Protein AF-A0A7V7AH99-F1 (afdb_monomer)

Nearest PDB structures (foldseek):
  2epi-assembly1_C  TM=6.904E-01  e=6.169E-02  Methanocaldococcus jannaschii DSM 2661
  8axk-assembly1_X  TM=4.344E-01  e=6.803E-01  Shigella flexneri
  6wmk-assembly2_D  TM=4.192E-01  e=2.183E+00  synthetic construct
  7mwq-assembly2_C  TM=4.143E-01  e=3.779E+00  synthetic construct
  7mwq-assembly2_B-2  TM=4.100E-01  e=3.779E+00  synthetic construct

Secondary structure (DSSP, 8-state):
-EEEEE----TT-TTHHHHHHHHHHHHTTSS-EEEE-SS-EEEEE-TTT-

Mean predicted aligned error: 2.88 Å

Solvent-accessible surface area (backbone atoms only — not comparable to 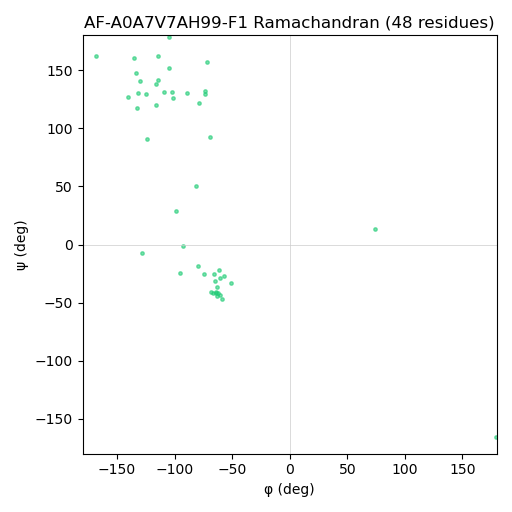full-atom values): 3154 Å² total; per-residue (Å²): 119,47,73,51,80,46,73,87,77,62,79,95,48,94,57,39,67,59,58,53,49,51,54,58,58,52,46,74,81,47,94,44,52,72,46,84,52,99,83,37,33,38,39,37,25,47,80,91,71,101

Sequence (50 aa):
MISCQVSLYPLGADDYADIINEVIERLKYHQVEYKIGKMSTILCGQEEDV

Foldseek 3Di:
DDKDKDADDPPPDPVVVVVVVVVVVVCVVFPWDWDDDPGTIMTHDDPVRD

Radius of gyration: 11.51 Å; Cα contacts (8 Å, |Δi|>4): 63; chains: 1; bounding box: 25×18×30 Å

pLDDT: mean 93.54, std 3.51, range [76.56, 96.81]

Structure (mmCIF, N/CA/C/O backbone):
data_AF-A0A7V7AH99-F1
#
_entry.id   AF-A0A7V7AH99-F1
#
loop_
_atom_site.group_PDB
_atom_site.id
_atom_site.type_symbol
_atom_site.label_atom_id
_atom_site.label_alt_id
_atom_site.label_comp_id
_atom_site.label_asym_id
_atom_site.label_entity_id
_atom_site.label_seq_id
_atom_site.pdbx_PDB_ins_code
_atom_site.Cartn_x
_atom_site.Cartn_y
_atom_site.Cartn_z
_atom_site.occupancy
_atom_site.B_iso_or_equiv
_atom_site.auth_seq_id
_atom_site.auth_comp_id
_atom_site.auth_asym_id
_atom_site.auth_atom_id
_atom_site.pdbx_PDB_model_num
ATOM 1 N N . MET A 1 1 ? -8.908 -3.644 18.890 1.00 76.56 1 MET A N 1
ATOM 2 C CA . MET A 1 1 ? -8.295 -2.639 18.005 1.00 76.56 1 MET A CA 1
ATOM 3 C C . MET A 1 1 ? -6.794 -2.778 18.100 1.00 76.56 1 MET A C 1
ATOM 5 O O . MET A 1 1 ? -6.251 -2.653 19.196 1.00 76.56 1 MET A O 1
ATOM 9 N N . ILE A 1 2 ? -6.168 -3.114 16.981 1.00 94.31 2 ILE A N 1
ATOM 10 C CA . ILE A 1 2 ? -4.721 -3.267 16.862 1.00 94.31 2 ILE A CA 1
ATOM 11 C C . ILE A 1 2 ? -4.178 -2.194 15.925 1.00 94.31 2 ILE A C 1
ATOM 13 O O . ILE A 1 2 ? -4.930 -1.595 15.154 1.00 94.31 2 ILE A O 1
ATOM 17 N N . SER A 1 3 ? -2.872 -1.962 15.991 1.00 94.31 3 SER A N 1
ATOM 18 C CA . SER A 1 3 ? -2.167 -1.157 15.006 1.00 94.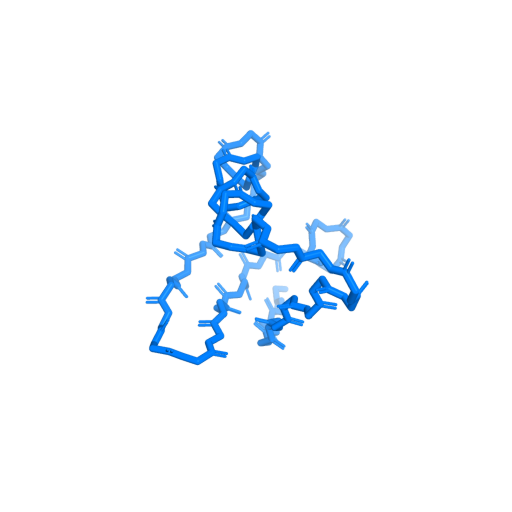31 3 SER A CA 1
ATOM 19 C C . SER A 1 3 ? -0.935 -1.895 14.505 1.00 94.31 3 SER A C 1
ATOM 21 O O . SER A 1 3 ? -0.235 -2.559 15.272 1.00 94.31 3 SER A O 1
ATOM 23 N N . CYS A 1 4 ? -0.670 -1.779 13.208 1.00 94.25 4 CYS A N 1
ATOM 24 C CA . CYS A 1 4 ? 0.520 -2.342 12.587 1.00 94.25 4 CYS A CA 1
ATOM 25 C C . CYS A 1 4 ? 1.170 -1.339 11.634 1.00 94.25 4 CYS A C 1
ATOM 27 O O . CYS A 1 4 ? 0.553 -0.374 11.176 1.00 94.25 4 CYS A O 1
ATOM 29 N N . GLN A 1 5 ? 2.441 -1.583 11.328 1.00 96.50 5 GLN A N 1
ATOM 30 C CA . GLN A 1 5 ? 3.211 -0.810 10.366 1.00 96.50 5 GLN A CA 1
ATOM 31 C C . GLN A 1 5 ? 3.587 -1.725 9.203 1.00 96.50 5 GLN A C 1
ATOM 33 O O . GLN A 1 5 ? 4.251 -2.741 9.402 1.00 96.50 5 GLN A O 1
ATOM 38 N N . VAL A 1 6 ? 3.148 -1.364 7.999 1.00 95.62 6 VAL A N 1
ATOM 39 C CA . VAL A 1 6 ? 3.320 -2.161 6.781 1.00 95.62 6 VAL A CA 1
ATOM 40 C C . VAL A 1 6 ? 4.190 -1.404 5.784 1.00 95.62 6 VAL A C 1
ATOM 42 O O . VAL A 1 6 ? 4.027 -0.198 5.579 1.00 95.62 6 VAL A O 1
ATOM 45 N N . SER A 1 7 ? 5.095 -2.132 5.137 1.00 96.75 7 SER A N 1
ATOM 46 C CA . SER A 1 7 ? 5.896 -1.657 4.010 1.00 96.75 7 SER A CA 1
ATOM 47 C C . SER A 1 7 ? 5.826 -2.694 2.890 1.00 96.75 7 SER A C 1
ATOM 49 O O . SER A 1 7 ? 6.029 -3.883 3.128 1.00 96.75 7 SER A O 1
ATOM 51 N N . LEU A 1 8 ? 5.525 -2.240 1.674 1.00 95.75 8 LEU A N 1
ATOM 52 C CA . LEU A 1 8 ? 5.449 -3.076 0.478 1.00 95.75 8 LEU A CA 1
ATOM 53 C C . LEU A 1 8 ? 6.721 -2.891 -0.354 1.00 95.75 8 LEU A C 1
ATOM 55 O O . LEU A 1 8 ? 7.112 -1.760 -0.636 1.00 95.75 8 LEU A O 1
ATOM 59 N N . TYR A 1 9 ? 7.331 -4.000 -0.773 1.00 95.69 9 TYR A N 1
ATOM 60 C CA . TYR A 1 9 ? 8.543 -4.010 -1.595 1.00 95.69 9 TYR A CA 1
ATOM 61 C C . TYR A 1 9 ? 8.301 -4.819 -2.878 1.00 95.69 9 TYR A C 1
ATOM 63 O O . TYR A 1 9 ? 8.500 -6.035 -2.875 1.00 95.69 9 TYR A O 1
ATOM 71 N N . PRO A 1 10 ? 7.857 -4.176 -3.973 1.00 93.75 10 PRO A N 1
ATOM 72 C CA . PRO A 1 10 ? 7.681 -4.831 -5.268 1.00 93.75 10 PRO A CA 1
ATOM 73 C C . PRO A 1 10 ? 9.047 -5.202 -5.871 1.00 93.75 10 PRO A C 1
ATOM 75 O O . PRO A 1 10 ? 9.714 -4.387 -6.504 1.00 93.75 10 PRO A O 1
ATOM 78 N N . LEU A 1 11 ? 9.518 -6.425 -5.617 1.00 95.81 11 LEU A N 1
ATOM 79 C CA . LEU A 1 11 ? 10.830 -6.877 -6.086 1.00 95.81 11 LEU A CA 1
ATOM 80 C C . LEU A 1 11 ? 10.819 -7.142 -7.595 1.00 95.81 11 LEU A C 1
ATOM 82 O O . LEU A 1 11 ? 9.976 -7.884 -8.090 1.00 95.81 11 LEU A O 1
ATOM 86 N N . GLY A 1 12 ? 11.799 -6.577 -8.305 1.00 95.06 12 GLY A N 1
ATOM 87 C CA . GLY A 1 12 ? 11.949 -6.762 -9.752 1.00 95.06 12 GLY A CA 1
ATOM 88 C C . GLY A 1 12 ? 10.934 -5.990 -10.601 1.00 95.06 12 GLY A C 1
ATOM 89 O O . GLY A 1 12 ? 10.823 -6.274 -11.788 1.00 95.06 12 GLY A O 1
ATOM 90 N N . ALA A 1 13 ? 10.208 -5.043 -10.002 1.00 93.62 13 ALA A N 1
ATOM 91 C CA . ALA A 1 13 ? 9.290 -4.152 -10.699 1.00 93.62 13 ALA A CA 1
ATOM 92 C C . ALA A 1 13 ? 9.932 -2.771 -10.899 1.00 93.62 13 ALA A C 1
ATOM 94 O O . ALA A 1 13 ? 10.374 -2.141 -9.934 1.00 93.62 13 ALA A O 1
ATOM 95 N N . ASP A 1 14 ? 9.960 -2.294 -12.143 1.00 94.50 14 ASP A N 1
ATOM 96 C CA . ASP A 1 14 ? 10.453 -0.950 -12.478 1.00 94.50 14 ASP A CA 1
ATOM 97 C C . ASP A 1 14 ? 9.441 0.143 -12.079 1.00 94.50 14 ASP A C 1
ATOM 99 O O . ASP A 1 14 ? 9.816 1.278 -11.786 1.00 94.50 14 ASP A O 1
ATOM 103 N N . ASP A 1 15 ? 8.159 -0.214 -11.998 1.00 95.19 15 ASP A N 1
ATOM 104 C CA . ASP A 1 15 ? 7.002 0.625 -11.674 1.00 95.19 15 ASP A CA 1
ATOM 105 C C . ASP A 1 15 ? 6.567 0.502 -10.202 1.00 95.19 15 ASP A C 1
ATOM 107 O O . ASP A 1 15 ? 5.403 0.697 -9.849 1.00 95.19 15 ASP A O 1
ATOM 111 N N . TYR A 1 16 ? 7.511 0.208 -9.300 1.00 94.25 16 TYR A N 1
ATOM 112 C CA . TYR A 1 16 ? 7.235 -0.022 -7.876 1.00 94.25 16 TYR A CA 1
ATOM 113 C C . TYR A 1 16 ? 6.402 1.093 -7.218 1.00 94.25 16 TYR A C 1
ATOM 115 O O . TYR A 1 16 ? 5.613 0.822 -6.314 1.00 94.25 16 TYR A O 1
ATOM 123 N N . ALA A 1 17 ? 6.569 2.346 -7.653 1.00 93.31 17 ALA A N 1
ATOM 124 C CA . ALA A 1 17 ? 5.823 3.482 -7.126 1.00 93.31 17 ALA A CA 1
ATOM 125 C C . ALA A 1 17 ? 4.328 3.396 -7.468 1.00 93.31 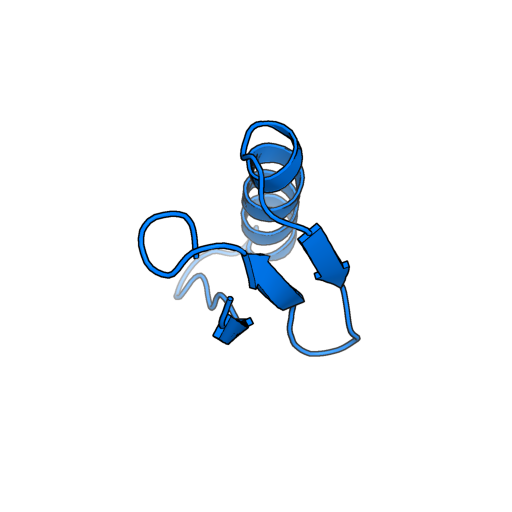17 ALA A C 1
ATOM 127 O O . ALA A 1 17 ? 3.492 3.644 -6.600 1.00 93.31 17 ALA A O 1
ATOM 128 N N . ASP A 1 18 ? 3.996 3.001 -8.696 1.00 96.44 18 ASP A N 1
ATOM 129 C CA . ASP A 1 18 ? 2.612 2.861 -9.149 1.00 96.44 18 ASP A CA 1
ATOM 130 C C . ASP A 1 18 ? 1.930 1.695 -8.431 1.00 96.44 18 ASP A C 1
ATOM 132 O O . ASP A 1 18 ? 0.818 1.851 -7.928 1.00 96.44 18 ASP A O 1
ATOM 136 N N . ILE A 1 19 ? 2.645 0.580 -8.248 1.00 95.88 19 ILE A N 1
ATOM 137 C CA . ILE A 1 19 ? 2.176 -0.573 -7.464 1.00 95.88 19 ILE A CA 1
ATOM 138 C C . ILE A 1 19 ? 1.870 -0.168 -6.013 1.00 95.88 19 ILE A C 1
ATOM 140 O O . ILE A 1 19 ? 0.820 -0.516 -5.469 1.00 95.88 19 ILE A O 1
ATOM 144 N N . ILE A 1 20 ? 2.770 0.582 -5.365 1.00 95.31 20 ILE A N 1
ATOM 145 C CA . ILE A 1 20 ? 2.562 1.056 -3.987 1.00 95.31 20 ILE A CA 1
ATOM 146 C C . ILE A 1 20 ? 1.350 1.995 -3.914 1.00 95.31 20 ILE A C 1
ATOM 148 O O . ILE A 1 20 ? 0.522 1.852 -3.011 1.00 95.31 20 ILE A O 1
ATOM 152 N N . ASN A 1 21 ? 1.218 2.926 -4.862 1.00 94.81 21 ASN A N 1
ATOM 153 C CA . ASN A 1 21 ? 0.093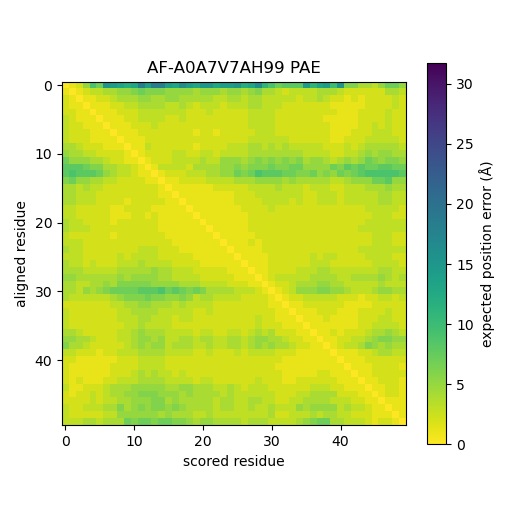 3.858 -4.910 1.00 94.81 21 ASN A CA 1
ATOM 154 C C . ASN A 1 21 ? -1.239 3.133 -5.130 1.00 94.81 21 ASN A C 1
ATOM 156 O O . ASN A 1 21 ? -2.218 3.456 -4.463 1.00 94.81 21 ASN A O 1
ATOM 160 N N . GLU A 1 22 ? -1.280 2.124 -5.999 1.00 96.06 22 GLU A N 1
ATOM 161 C CA . GLU A 1 22 ? -2.483 1.325 -6.227 1.00 96.06 22 GLU A CA 1
ATOM 162 C C . GLU A 1 22 ? -2.935 0.607 -4.948 1.00 96.06 22 GLU A C 1
ATOM 164 O O . GLU A 1 22 ? -4.119 0.616 -4.609 1.00 96.06 22 GLU A O 1
ATOM 169 N N . VAL A 1 23 ? -2.002 0.023 -4.191 1.00 94.75 23 VAL A N 1
ATOM 170 C CA . VAL A 1 23 ? -2.320 -0.634 -2.914 1.00 94.75 23 VAL A CA 1
ATOM 171 C C . VAL A 1 23 ? -2.845 0.371 -1.888 1.00 94.75 23 VAL A C 1
ATOM 173 O O . VAL A 1 23 ? -3.832 0.091 -1.209 1.00 94.75 23 VAL A O 1
ATOM 176 N N . ILE A 1 24 ? -2.243 1.559 -1.804 1.00 94.06 24 ILE A N 1
ATOM 177 C CA . ILE A 1 24 ? -2.725 2.639 -0.931 1.00 94.06 24 ILE A CA 1
ATOM 178 C C . IL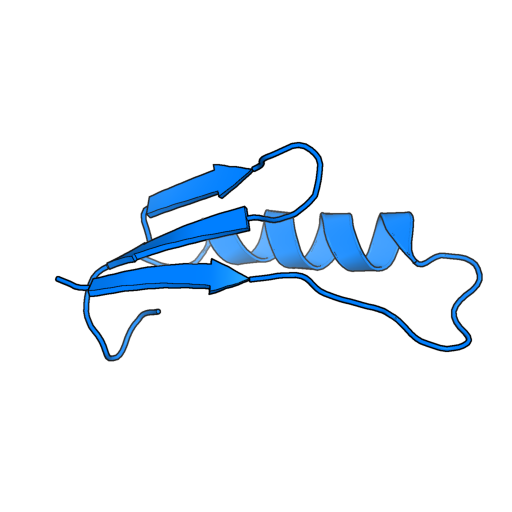E A 1 24 ? -4.136 3.087 -1.331 1.00 94.06 24 ILE A C 1
ATOM 180 O O . ILE A 1 24 ? -4.979 3.300 -0.462 1.00 94.06 24 ILE A O 1
ATOM 184 N N . GLU A 1 25 ? -4.422 3.214 -2.626 1.00 95.00 25 GLU A N 1
ATOM 185 C CA . GLU A 1 25 ? -5.762 3.552 -3.113 1.00 95.00 25 GLU A CA 1
ATOM 186 C C . GLU A 1 25 ? -6.785 2.475 -2.749 1.00 95.00 25 GLU A C 1
ATOM 188 O O . GLU A 1 25 ? -7.915 2.798 -2.379 1.00 95.00 25 GLU A O 1
ATOM 193 N N . ARG A 1 26 ? -6.386 1.199 -2.773 1.00 93.69 26 ARG A N 1
ATOM 194 C CA . ARG A 1 26 ? -7.258 0.092 -2.368 1.00 93.69 26 ARG A CA 1
ATOM 195 C C . ARG A 1 26 ? -7.627 0.140 -0.883 1.00 93.69 26 ARG A C 1
ATOM 197 O O . ARG A 1 26 ? -8.757 -0.215 -0.558 1.00 93.69 26 ARG A O 1
ATOM 204 N N . LEU A 1 27 ? -6.756 0.653 -0.002 1.00 92.00 27 LEU A N 1
ATOM 205 C CA . LEU A 1 27 ? -7.061 0.816 1.432 1.00 92.00 27 LEU A CA 1
ATOM 206 C C . LEU A 1 27 ? -8.314 1.671 1.683 1.00 92.00 27 LEU A C 1
ATOM 208 O O . LEU A 1 27 ? -9.004 1.448 2.672 1.00 92.00 27 LEU A O 1
ATOM 212 N N . LYS A 1 28 ? -8.667 2.588 0.770 1.00 89.62 28 LYS A N 1
ATOM 213 C CA . LYS A 1 28 ? -9.886 3.416 0.870 1.00 89.62 28 LYS A CA 1
ATOM 214 C C . LYS A 1 28 ? -11.185 2.609 0.872 1.00 89.62 28 LYS A C 1
ATOM 216 O O . LYS A 1 28 ? -12.210 3.127 1.305 1.00 89.62 28 LYS A O 1
ATOM 221 N N . TYR A 1 29 ? -11.160 1.379 0.362 1.00 91.94 29 TYR A N 1
ATOM 222 C CA . TYR A 1 29 ? -12.334 0.506 0.300 1.00 91.94 29 TYR A CA 1
ATOM 223 C C . TYR A 1 29 ? -12.462 -0.417 1.519 1.00 91.94 29 TYR A C 1
ATOM 225 O O . TYR A 1 29 ? -13.433 -1.167 1.607 1.00 91.94 29 TYR A O 1
ATOM 233 N N . HIS A 1 30 ? -11.515 -0.360 2.459 1.00 88.25 30 HIS A N 1
ATOM 234 C CA . HIS A 1 30 ? -11.529 -1.147 3.690 1.00 88.25 30 HIS A CA 1
ATOM 235 C C . HIS A 1 30 ? -11.903 -0.272 4.894 1.00 88.25 30 HIS A C 1
ATOM 237 O O . HIS A 1 30 ? -11.637 0.929 4.913 1.00 88.25 30 HIS A O 1
ATOM 243 N N . GLN A 1 31 ? -12.513 -0.868 5.924 1.00 87.19 31 GLN A N 1
ATOM 244 C CA . GLN A 1 31 ? -12.881 -0.171 7.166 1.00 87.19 31 GLN A CA 1
ATOM 245 C C . GLN A 1 31 ? -11.680 -0.046 8.120 1.00 87.19 31 GLN A C 1
ATOM 247 O O . GLN A 1 31 ? -11.760 -0.396 9.294 1.00 87.19 31 GLN A O 1
ATOM 252 N N . VAL A 1 32 ? -10.551 0.442 7.602 1.00 91.69 32 VAL A N 1
ATOM 253 C CA . VAL A 1 32 ? -9.291 0.554 8.343 1.00 91.69 32 VAL A CA 1
ATOM 254 C C . VAL A 1 32 ? -8.807 1.992 8.285 1.00 91.69 32 VAL A C 1
ATOM 256 O O . VAL A 1 32 ? -8.708 2.590 7.212 1.00 91.69 32 VAL A O 1
ATOM 259 N N . GLU A 1 33 ? -8.477 2.564 9.437 1.00 94.62 33 GLU A N 1
ATOM 260 C CA . GLU A 1 33 ? -7.805 3.856 9.475 1.00 94.62 33 GLU A CA 1
ATOM 261 C C . GLU A 1 33 ? -6.351 3.672 9.044 1.00 94.62 33 GLU A C 1
ATOM 263 O O . GLU A 1 33 ? -5.650 2.795 9.551 1.00 94.62 33 GLU A O 1
ATOM 268 N N . TYR A 1 34 ? -5.869 4.515 8.131 1.00 95.50 34 TYR A N 1
ATOM 269 C CA . TYR A 1 34 ? -4.490 4.434 7.669 1.00 95.50 34 TYR A CA 1
ATOM 270 C C . TYR A 1 34 ? -3.791 5.791 7.633 1.00 95.50 34 TYR A C 1
ATOM 272 O O . TYR A 1 34 ? -4.387 6.834 7.358 1.00 95.50 34 TYR A O 1
ATOM 280 N N . LYS A 1 35 ? -2.480 5.772 7.891 1.00 96.19 35 LYS A N 1
ATOM 281 C CA . LYS A 1 35 ? -1.604 6.943 7.806 1.00 96.19 35 LYS A CA 1
ATOM 282 C C . LYS A 1 35 ? -0.334 6.604 7.041 1.00 96.19 35 LYS A C 1
ATOM 284 O O . LYS A 1 35 ? 0.480 5.799 7.491 1.00 96.19 35 LYS A O 1
ATOM 289 N N . ILE A 1 36 ? -0.143 7.271 5.909 1.00 95.56 36 ILE A N 1
ATOM 290 C CA . ILE A 1 36 ? 1.044 7.115 5.067 1.00 95.56 36 ILE A CA 1
ATOM 291 C C . ILE A 1 36 ? 2.197 7.916 5.686 1.00 95.56 36 ILE A C 1
ATOM 293 O O . ILE A 1 36 ? 2.089 9.123 5.913 1.00 95.56 36 ILE A O 1
ATOM 297 N N . GLY A 1 37 ? 3.297 7.235 5.991 1.00 93.88 37 GLY A N 1
ATOM 298 C CA . GLY A 1 37 ? 4.563 7.822 6.420 1.00 93.88 37 GLY A CA 1
ATOM 299 C C . GLY A 1 37 ? 5.610 7.789 5.306 1.00 93.88 37 GLY A C 1
ATOM 300 O O . GLY A 1 37 ? 5.383 7.261 4.225 1.00 93.88 37 GLY A O 1
ATOM 301 N N . LYS A 1 38 ? 6.805 8.326 5.581 1.00 91.75 38 LYS A N 1
ATOM 302 C CA . LYS A 1 38 ? 7.894 8.390 4.585 1.00 91.75 38 LYS A CA 1
ATOM 303 C C . LYS A 1 38 ? 8.441 7.020 4.158 1.00 91.75 38 LYS A C 1
ATOM 305 O O . LYS A 1 38 ? 9.019 6.925 3.087 1.00 91.75 38 LYS A O 1
ATOM 310 N N . MET A 1 39 ? 8.307 6.000 5.008 1.00 93.25 39 MET A N 1
ATOM 311 C CA . MET A 1 39 ? 8.917 4.671 4.815 1.00 93.25 39 MET A CA 1
ATOM 312 C C . MET A 1 39 ? 7.916 3.513 4.942 1.00 93.25 39 MET A C 1
ATOM 314 O O . MET A 1 39 ? 8.274 2.355 4.733 1.00 93.25 39 MET A O 1
ATOM 318 N N . SER A 1 40 ? 6.683 3.803 5.354 1.00 95.50 40 SER A N 1
ATOM 319 C CA . SER A 1 40 ? 5.704 2.791 5.754 1.00 95.50 40 SER A CA 1
ATOM 320 C C . SE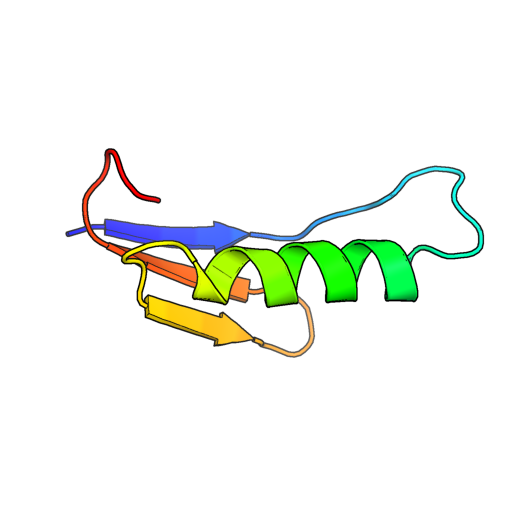R A 1 40 ? 4.317 3.396 5.905 1.00 95.50 40 SER A C 1
ATOM 322 O O . SER A 1 40 ? 4.193 4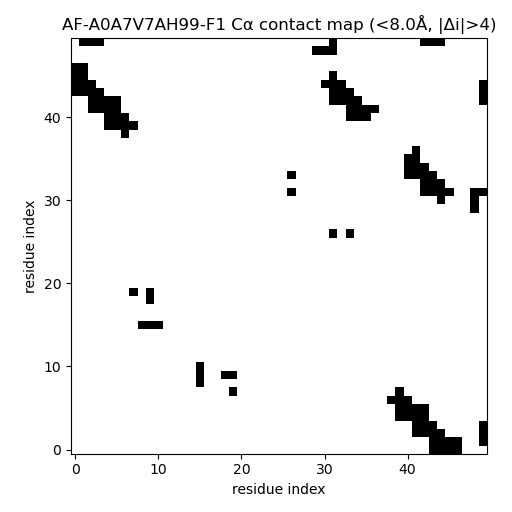.594 6.173 1.00 95.50 40 SER A O 1
ATOM 324 N N . THR A 1 41 ? 3.303 2.544 5.899 1.00 96.81 41 THR A N 1
ATOM 325 C CA . THR A 1 41 ? 1.918 2.900 6.204 1.00 96.81 41 THR A CA 1
ATOM 326 C C . THR A 1 41 ? 1.531 2.307 7.554 1.00 96.81 41 THR A C 1
ATOM 328 O O . THR A 1 41 ? 1.795 1.138 7.821 1.00 96.81 41 THR A O 1
ATOM 331 N N . ILE A 1 42 ? 0.938 3.120 8.424 1.00 96.81 42 ILE A N 1
ATOM 332 C CA . ILE A 1 42 ? 0.340 2.657 9.681 1.00 96.81 42 ILE A CA 1
ATOM 333 C C . ILE A 1 42 ? -1.116 2.303 9.390 1.00 96.81 42 ILE A C 1
ATOM 335 O O . ILE A 1 42 ? -1.806 3.132 8.801 1.00 96.81 42 ILE A O 1
ATOM 339 N N . LEU A 1 43 ? -1.562 1.120 9.811 1.00 96.12 43 LEU A N 1
ATOM 340 C CA . LEU A 1 43 ? -2.954 0.663 9.751 1.00 96.12 43 LEU A CA 1
ATOM 341 C C . LEU A 1 43 ? -3.496 0.494 11.176 1.00 96.12 43 LEU A C 1
ATOM 343 O O . LEU A 1 43 ? -2.760 0.057 12.064 1.00 96.12 43 LEU A O 1
ATOM 347 N N . CYS A 1 44 ? -4.757 0.856 11.401 1.00 95.19 44 CYS A N 1
ATO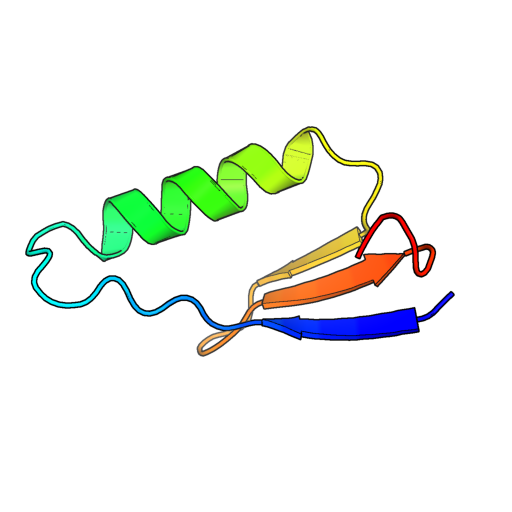M 348 C CA . CYS A 1 44 ? -5.442 0.740 12.685 1.00 95.19 44 CYS A CA 1
ATOM 349 C C . CYS A 1 44 ? -6.895 0.294 12.476 1.00 95.19 44 CYS A C 1
ATOM 351 O O . CYS A 1 44 ? -7.634 0.909 11.707 1.00 95.19 44 CYS A O 1
ATOM 353 N N . GLY A 1 45 ? -7.308 -0.770 13.162 1.00 94.25 45 GLY A N 1
ATOM 354 C CA . GLY A 1 45 ? -8.615 -1.396 12.951 1.00 94.25 45 GLY A CA 1
ATOM 355 C C . GLY A 1 45 ? -8.849 -2.608 13.850 1.00 94.25 45 GLY A C 1
ATOM 356 O O . GLY A 1 45 ? -8.148 -2.800 14.855 1.00 94.25 45 GLY A O 1
ATOM 357 N N . GLN A 1 46 ? -9.863 -3.414 13.528 1.00 94.19 46 GLN A N 1
ATOM 358 C CA . GLN A 1 46 ? -10.009 -4.736 14.141 1.00 94.19 46 GLN A CA 1
ATOM 359 C C . GLN A 1 46 ? -8.945 -5.687 13.595 1.00 94.19 46 GLN A C 1
ATOM 361 O O . GLN A 1 46 ? -8.407 -5.476 12.517 1.00 94.1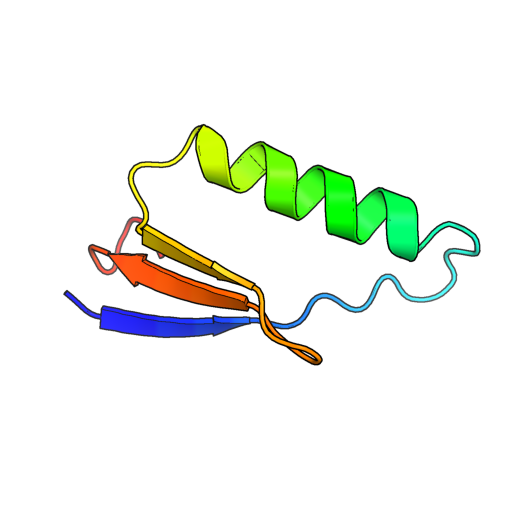9 46 GLN A O 1
ATOM 366 N N . GLU A 1 47 ? -8.632 -6.732 14.357 1.00 91.75 47 GLU A N 1
ATOM 367 C CA . GLU A 1 47 ? -7.600 -7.709 13.984 1.00 91.75 47 GLU A CA 1
ATOM 368 C C . GLU A 1 47 ? -7.909 -8.440 12.671 1.00 91.75 47 GLU A C 1
ATOM 370 O O . GLU A 1 47 ? -6.995 -8.820 11.959 1.00 91.75 47 GLU A O 1
ATOM 375 N N . GLU A 1 48 ? -9.186 -8.606 12.335 1.00 90.00 48 GLU A N 1
ATOM 376 C CA . GLU A 1 48 ? -9.625 -9.216 11.076 1.00 90.00 48 GLU A CA 1
ATOM 377 C C . GLU A 1 48 ? -9.579 -8.261 9.872 1.00 90.00 48 GLU A C 1
ATOM 379 O O . GLU A 1 48 ? -9.565 -8.722 8.731 1.00 90.00 48 GLU A O 1
ATOM 384 N N . ASP A 1 49 ? -9.538 -6.949 10.121 1.00 86.81 49 ASP A N 1
ATOM 385 C CA . ASP A 1 49 ? -9.525 -5.917 9.080 1.00 86.81 49 ASP A CA 1
ATOM 386 C C . ASP A 1 49 ? -8.102 -5.439 8.726 1.00 86.81 49 ASP A C 1
ATOM 388 O O . ASP A 1 49 ? -7.895 -4.908 7.632 1.00 86.81 49 ASP A O 1
ATOM 392 N N . VAL A 1 50 ? -7.146 -5.581 9.655 1.00 86.81 50 VAL A N 1
ATOM 393 C CA . VAL A 1 50 ? -5.746 -5.107 9.569 1.00 86.81 50 VAL A CA 1
ATOM 394 C C . VAL A 1 50 ? -4.813 -6.219 9.104 1.00 86.81 50 VAL A C 1
ATOM 396 O O . VAL A 1 50 ? -4.028 -5.954 8.165 1.00 86.81 50 VAL A O 1
#